Protein AF-A0A5A5TJ67-F1 (afdb_monomer_lite)

Radius of gyration: 20.49 Å; chains: 1; bounding box: 36×63×56 Å

pLDDT: mean 77.51, std 16.06, range [36.53, 93.38]

Sequence (126 aa):
MTSIAYSPVNIQASAQSAPVLPCWFGEIMLIIHHLHRQGVLAGIEEQVRFARQRFGHYDVIDFVAVLFGYAISGERTLEAFYERIAPWASPFMALFGRDRLPARSTLSRFLAALDQATVESRALCF

Organism: NCBI:txid2014874

Structure (mmCIF, N/CA/C/O backbone):
data_AF-A0A5A5TJ67-F1
#
_entry.id   AF-A0A5A5TJ67-F1
#
loop_
_atom_site.group_PDB
_atom_site.id
_atom_site.type_symbol
_atom_site.label_atom_id
_atom_site.label_alt_id
_atom_site.label_comp_id
_atom_site.label_asym_id
_atom_site.label_entity_id
_atom_site.label_seq_id
_atom_site.pdbx_PDB_ins_code
_atom_site.Cartn_x
_atom_site.Cartn_y
_atom_site.Cartn_z
_atom_site.occupancy
_atom_site.B_iso_or_equiv
_atom_site.auth_seq_id
_atom_site.auth_comp_id
_atom_site.auth_asym_id
_atom_site.auth_atom_id
_atom_site.pdbx_PDB_model_num
ATOM 1 N N . MET A 1 1 ? 19.572 -49.072 -29.305 1.00 36.53 1 MET A N 1
ATOM 2 C CA . MET A 1 1 ? 20.048 -47.675 -29.398 1.00 36.53 1 MET A CA 1
ATOM 3 C C . MET A 1 1 ? 18.907 -46.770 -28.956 1.00 36.53 1 MET A C 1
ATOM 5 O O . MET A 1 1 ? 17.926 -46.657 -29.676 1.00 36.53 1 MET A O 1
ATOM 9 N N . THR A 1 2 ? 18.957 -46.239 -27.736 1.00 43.00 2 THR A N 1
ATOM 10 C CA . THR A 1 2 ? 17.908 -45.381 -27.158 1.00 43.00 2 THR A CA 1
ATOM 11 C C . THR A 1 2 ? 18.175 -43.929 -27.540 1.00 43.00 2 THR A C 1
ATOM 13 O O . THR A 1 2 ? 19.092 -43.303 -27.015 1.00 43.00 2 THR A O 1
ATOM 16 N N . SER A 1 3 ? 17.400 -43.422 -28.498 1.00 54.22 3 SER A N 1
ATOM 17 C CA . SER A 1 3 ? 17.434 -42.024 -28.927 1.00 54.22 3 SER A CA 1
ATOM 18 C C . SER A 1 3 ? 16.870 -41.140 -27.816 1.00 54.22 3 SER A C 1
ATOM 20 O O . SER A 1 3 ? 15.696 -41.256 -27.468 1.00 54.22 3 SER A O 1
ATOM 22 N N . ILE A 1 4 ? 17.699 -40.262 -27.254 1.00 58.41 4 ILE A N 1
ATOM 23 C CA . ILE A 1 4 ? 17.251 -39.196 -26.356 1.00 58.41 4 ILE A CA 1
ATOM 24 C C . ILE A 1 4 ? 16.491 -38.199 -27.233 1.00 58.41 4 ILE A C 1
ATOM 26 O O . ILE A 1 4 ? 17.089 -37.509 -28.057 1.00 58.41 4 ILE A O 1
ATOM 30 N N . ALA A 1 5 ? 15.165 -38.172 -27.112 1.00 55.84 5 ALA A N 1
ATOM 31 C CA . ALA A 1 5 ? 14.336 -37.158 -27.745 1.00 55.84 5 ALA A CA 1
ATOM 32 C C . ALA A 1 5 ? 14.699 -35.794 -27.141 1.00 55.84 5 ALA A C 1
ATOM 34 O O . ALA A 1 5 ? 14.314 -35.469 -26.019 1.00 55.84 5 ALA A O 1
ATOM 35 N N . TYR A 1 6 ? 15.499 -35.021 -27.871 1.00 59.59 6 TYR A N 1
ATOM 36 C CA . TYR A 1 6 ? 15.802 -33.637 -27.543 1.00 59.59 6 TYR A CA 1
ATOM 37 C C . TYR A 1 6 ? 14.510 -32.841 -27.746 1.00 59.59 6 TYR A C 1
ATOM 39 O O . TYR A 1 6 ? 14.106 -32.601 -28.880 1.00 59.59 6 TYR A O 1
ATOM 47 N N . SER A 1 7 ? 13.816 -32.499 -26.661 1.00 68.19 7 SER A N 1
ATOM 48 C CA . SER A 1 7 ? 12.684 -31.575 -26.733 1.00 68.19 7 SER A CA 1
ATOM 49 C C . SER A 1 7 ? 13.256 -30.168 -26.933 1.00 68.19 7 SER A C 1
ATOM 51 O O . SER A 1 7 ? 13.966 -29.688 -26.044 1.00 68.19 7 SER A O 1
ATOM 53 N N . PRO A 1 8 ? 13.049 -29.512 -28.088 1.00 69.69 8 PRO A N 1
ATOM 54 C CA . PRO A 1 8 ? 13.594 -28.183 -28.306 1.00 69.69 8 PRO A CA 1
ATOM 55 C C . PRO A 1 8 ? 12.849 -27.187 -27.412 1.00 69.69 8 PRO A C 1
ATOM 57 O O . PRO A 1 8 ? 11.667 -26.911 -27.610 1.00 69.69 8 PRO A O 1
ATOM 60 N N . VAL A 1 9 ? 13.544 -26.641 -26.414 1.00 71.75 9 VAL A N 1
ATOM 61 C CA . VAL A 1 9 ? 13.032 -25.525 -25.612 1.00 71.75 9 VAL A CA 1
ATOM 62 C C . VAL A 1 9 ? 13.101 -24.268 -26.477 1.00 71.75 9 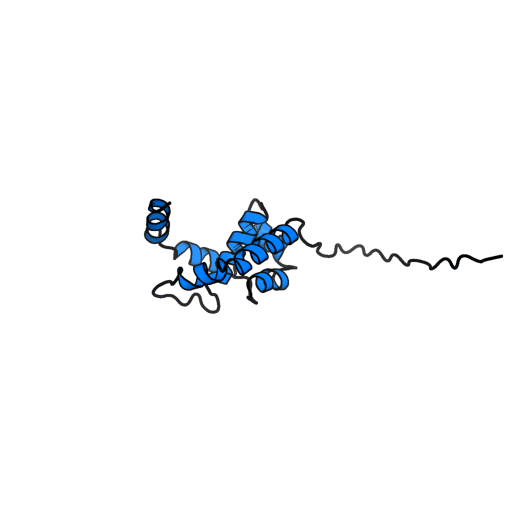VAL A C 1
ATOM 64 O O . VAL A 1 9 ? 14.186 -23.780 -26.789 1.00 71.75 9 VAL A O 1
ATOM 67 N N . ASN A 1 10 ? 11.944 -23.755 -26.891 1.00 67.69 10 ASN A N 1
ATOM 68 C CA . ASN A 1 10 ? 11.850 -22.491 -27.615 1.00 67.69 10 ASN A CA 1
ATOM 69 C C . ASN A 1 10 ? 11.878 -21.334 -26.605 1.00 67.69 10 ASN A C 1
ATOM 71 O O . ASN A 1 10 ? 10.906 -21.104 -25.886 1.00 67.69 10 ASN A O 1
ATOM 75 N N . ILE A 1 11 ? 13.018 -20.646 -26.518 1.00 68.25 11 ILE A N 1
ATOM 76 C CA . ILE A 1 11 ? 13.195 -19.460 -25.677 1.00 68.25 11 ILE A CA 1
ATOM 77 C C . ILE A 1 11 ? 12.959 -18.233 -26.557 1.00 68.25 11 ILE A C 1
ATOM 79 O O . ILE A 1 11 ? 13.815 -17.849 -27.352 1.00 68.25 11 ILE A O 1
ATOM 83 N N . GLN A 1 12 ? 11.794 -17.609 -26.403 1.00 65.38 12 GLN A N 1
ATOM 84 C CA . GLN A 1 12 ? 11.427 -16.393 -27.120 1.00 65.38 12 GLN A CA 1
ATOM 85 C C . GLN A 1 12 ? 11.670 -15.183 -26.206 1.00 65.38 12 GLN A C 1
ATOM 87 O O . GLN A 1 12 ? 10.935 -14.963 -25.246 1.00 65.38 12 GLN A O 1
ATOM 92 N N . ALA A 1 13 ? 12.728 -14.414 -26.473 1.00 69.62 13 ALA A N 1
ATOM 93 C CA . ALA A 1 13 ? 13.028 -13.176 -25.752 1.00 69.62 13 ALA A CA 1
ATOM 94 C C . ALA A 1 13 ? 12.442 -11.968 -26.504 1.00 69.62 13 ALA A C 1
ATOM 96 O O . ALA A 1 13 ? 12.649 -11.819 -27.708 1.00 69.62 13 ALA A O 1
ATOM 97 N N . SER A 1 14 ? 11.708 -11.105 -25.799 1.00 70.19 14 SER A N 1
ATOM 98 C CA . SER A 1 14 ? 11.213 -9.820 -26.311 1.00 70.19 14 SER A CA 1
ATOM 99 C C . SER A 1 14 ? 12.134 -8.687 -25.854 1.00 70.19 14 SER A C 1
ATOM 101 O O . SER A 1 14 ? 12.669 -8.735 -24.750 1.00 70.19 14 SER A O 1
ATOM 103 N N . ALA A 1 15 ? 12.294 -7.641 -26.671 1.00 69.69 15 ALA A N 1
ATOM 104 C CA . ALA A 1 15 ? 13.008 -6.421 -26.279 1.00 69.69 15 ALA A CA 1
ATOM 105 C C . ALA A 1 15 ? 12.245 -5.589 -25.225 1.00 69.69 15 ALA A C 1
ATOM 107 O O . ALA A 1 15 ? 12.795 -4.649 -24.655 1.00 69.69 15 ALA A O 1
ATOM 108 N N . GLN A 1 16 ? 10.972 -5.912 -24.974 1.00 66.62 16 GLN A N 1
ATOM 109 C CA . GLN A 1 16 ? 10.161 -5.251 -23.959 1.00 66.62 16 GLN A CA 1
ATOM 110 C C . GLN A 1 16 ? 10.412 -5.889 -22.593 1.00 66.62 16 GLN A C 1
ATOM 112 O O . GLN A 1 16 ? 10.131 -7.068 -22.382 1.00 66.62 16 GLN A O 1
ATOM 117 N N . SER A 1 17 ? 10.923 -5.087 -21.659 1.00 69.12 17 SER A N 1
ATOM 118 C CA . SER A 1 17 ? 11.060 -5.485 -20.260 1.00 69.12 17 SER A CA 1
ATOM 119 C C . SER A 1 17 ? 9.667 -5.686 -19.660 1.00 69.12 17 SER A C 1
ATOM 121 O O . SER A 1 17 ? 8.910 -4.726 -19.509 1.00 69.12 17 SER A O 1
ATOM 123 N N . ALA A 1 18 ? 9.300 -6.933 -19.362 1.00 74.12 18 ALA A N 1
ATOM 124 C CA . ALA A 1 18 ? 8.092 -7.211 -18.596 1.00 74.12 18 ALA A CA 1
ATOM 125 C C . ALA A 1 18 ? 8.280 -6.692 -17.160 1.00 74.12 18 ALA A C 1
ATOM 127 O O . ALA A 1 18 ? 9.390 -6.783 -16.625 1.00 74.12 18 ALA A O 1
ATOM 128 N N . PRO A 1 19 ? 7.231 -6.157 -16.511 1.00 77.69 19 PRO A N 1
ATOM 129 C CA . PRO A 1 19 ? 7.326 -5.790 -15.107 1.00 77.69 19 PRO A CA 1
ATOM 130 C C . PRO A 1 19 ? 7.712 -7.032 -14.299 1.00 77.69 19 PRO A C 1
ATOM 132 O O . PRO A 1 19 ? 7.030 -8.054 -14.341 1.00 77.69 19 PRO A O 1
ATOM 135 N N . VAL A 1 20 ? 8.837 -6.949 -13.592 1.00 83.75 20 VAL A N 1
ATOM 136 C CA . VAL A 1 20 ? 9.307 -7.998 -12.683 1.00 83.75 20 VAL A CA 1
ATOM 137 C C . VAL A 1 20 ? 8.694 -7.743 -11.311 1.00 83.75 20 VAL A C 1
ATOM 139 O O . VAL A 1 20 ? 8.511 -6.591 -10.908 1.00 83.75 20 VAL A O 1
ATOM 142 N N . LEU A 1 21 ? 8.351 -8.816 -10.599 1.00 84.94 21 LEU A N 1
ATOM 143 C CA . LEU A 1 21 ? 7.870 -8.700 -9.229 1.00 84.94 21 LEU A CA 1
ATOM 144 C C . LEU A 1 21 ? 8.980 -8.081 -8.360 1.00 84.94 21 LEU A C 1
ATOM 146 O O . LEU A 1 21 ? 10.111 -8.575 -8.404 1.00 84.94 21 LEU A O 1
ATOM 150 N N . PRO A 1 22 ? 8.702 -7.018 -7.582 1.00 87.38 22 PRO A N 1
ATOM 151 C CA . PRO A 1 22 ? 9.705 -6.432 -6.707 1.00 87.38 22 PRO A CA 1
ATOM 152 C C . PRO A 1 22 ? 10.267 -7.484 -5.749 1.00 87.38 22 PRO A C 1
ATOM 154 O O . PRO A 1 22 ? 9.517 -8.289 -5.198 1.00 87.38 22 PRO A O 1
ATOM 157 N N . CYS A 1 23 ? 11.580 -7.473 -5.518 1.00 88.88 23 CYS A N 1
ATOM 158 C CA . CYS A 1 23 ? 12.235 -8.461 -4.653 1.00 88.88 23 CYS A CA 1
ATOM 159 C C . CYS A 1 23 ? 11.689 -8.450 -3.213 1.00 88.88 23 CYS A C 1
ATOM 161 O O . CYS A 1 23 ? 11.620 -9.498 -2.579 1.00 88.88 23 CYS A O 1
ATOM 163 N N . TRP A 1 24 ? 11.235 -7.288 -2.735 1.00 89.38 24 TRP A N 1
ATOM 164 C CA . TRP A 1 24 ? 10.607 -7.106 -1.425 1.00 89.38 24 TRP A CA 1
ATOM 165 C C . TRP A 1 24 ? 9.154 -7.603 -1.354 1.00 89.38 24 TRP A C 1
ATOM 167 O O . TRP A 1 24 ? 8.590 -7.710 -0.268 1.00 89.38 24 TRP A O 1
ATOM 177 N N . PHE A 1 25 ? 8.507 -7.922 -2.481 1.00 90.12 25 PHE A N 1
ATOM 178 C CA . PHE A 1 25 ? 7.082 -8.277 -2.488 1.00 90.12 25 PHE A CA 1
ATOM 179 C C . PHE A 1 25 ? 6.801 -9.555 -1.688 1.00 90.12 25 PHE A C 1
ATOM 181 O O . PHE A 1 25 ? 5.819 -9.628 -0.953 1.00 90.12 25 PHE A O 1
ATOM 188 N N . GLY A 1 26 ? 7.689 -10.549 -1.784 1.00 89.81 26 GLY A N 1
ATOM 189 C CA . GLY A 1 26 ? 7.567 -11.790 -1.016 1.00 89.81 26 GLY A CA 1
ATOM 190 C C . GLY A 1 26 ? 7.684 -11.571 0.495 1.00 89.81 26 GLY A C 1
ATOM 191 O O . GLY A 1 26 ? 6.956 -12.194 1.266 1.00 89.81 26 GLY A O 1
ATOM 192 N N . GLU A 1 27 ? 8.546 -10.646 0.918 1.00 91.12 27 GLU A N 1
ATOM 193 C CA . GLU A 1 27 ? 8.698 -10.275 2.327 1.00 91.12 27 GLU A CA 1
ATOM 194 C C . GLU A 1 27 ? 7.418 -9.636 2.870 1.00 91.12 27 GLU A C 1
ATOM 196 O O . GLU A 1 27 ? 6.916 -10.045 3.919 1.00 91.12 27 GLU A O 1
ATOM 201 N N . ILE A 1 28 ? 6.817 -8.722 2.102 1.00 91.06 28 ILE A N 1
ATOM 202 C CA . ILE A 1 28 ? 5.512 -8.148 2.440 1.00 91.06 28 ILE A CA 1
ATOM 203 C C . ILE A 1 28 ? 4.464 -9.245 2.576 1.00 91.06 28 ILE A C 1
ATOM 205 O O . ILE A 1 28 ? 3.769 -9.286 3.586 1.00 91.06 28 ILE A O 1
ATOM 209 N N . MET A 1 29 ? 4.343 -10.146 1.597 1.00 91.56 29 MET A N 1
ATOM 210 C CA . MET A 1 29 ? 3.353 -11.225 1.664 1.00 91.56 29 MET A CA 1
ATOM 211 C C . MET A 1 29 ? 3.483 -12.040 2.952 1.00 91.56 29 MET A C 1
ATOM 213 O O . MET A 1 29 ? 2.475 -12.332 3.597 1.00 91.56 29 MET A O 1
ATOM 217 N N . LEU A 1 30 ? 4.712 -12.378 3.346 1.00 93.12 30 LEU A N 1
ATOM 218 C CA . LEU A 1 30 ? 4.974 -13.155 4.553 1.00 93.12 30 LEU A CA 1
ATOM 219 C C . LEU A 1 30 ? 4.591 -12.384 5.823 1.00 93.12 30 LEU A C 1
ATOM 221 O O . LEU A 1 30 ? 3.906 -12.936 6.689 1.00 93.12 30 LEU A O 1
ATOM 225 N N . ILE A 1 31 ? 4.981 -11.111 5.918 1.00 90.38 31 ILE A N 1
ATOM 226 C CA . ILE A 1 31 ? 4.664 -10.254 7.068 1.00 90.38 31 ILE A CA 1
ATOM 227 C C . ILE A 1 31 ? 3.153 -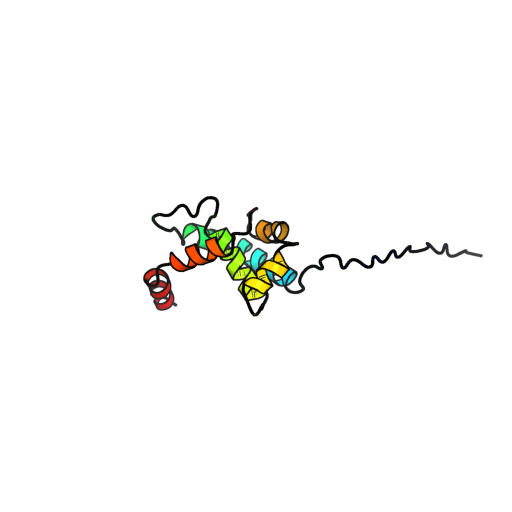10.036 7.174 1.00 90.38 31 ILE A C 1
ATOM 229 O O . ILE A 1 31 ? 2.574 -10.248 8.238 1.00 90.38 31 ILE A O 1
ATOM 233 N N . ILE A 1 32 ? 2.487 -9.676 6.077 1.00 90.25 32 ILE A N 1
ATOM 234 C CA . ILE A 1 32 ? 1.042 -9.421 6.068 1.00 90.25 32 ILE A CA 1
ATOM 235 C C . ILE A 1 32 ? 0.258 -10.688 6.392 1.00 90.25 32 ILE A C 1
ATOM 237 O O . ILE A 1 32 ? -0.661 -10.640 7.208 1.00 90.25 32 ILE A O 1
ATOM 241 N N . HIS A 1 33 ? 0.661 -11.840 5.853 1.00 90.44 33 HIS A N 1
ATOM 242 C CA . HIS A 1 33 ? 0.049 -13.115 6.215 1.00 90.44 33 HIS A CA 1
ATOM 243 C C . HIS A 1 33 ? 0.198 -13.419 7.715 1.00 90.44 33 HIS A C 1
ATOM 245 O O . HIS A 1 33 ? -0.753 -13.870 8.358 1.00 90.44 33 HIS A O 1
ATOM 251 N N . HIS A 1 34 ? 1.369 -13.143 8.293 1.00 91.25 34 HIS A N 1
ATOM 252 C CA . HIS A 1 34 ? 1.608 -13.323 9.723 1.00 91.25 34 HIS A CA 1
ATOM 253 C C . HIS A 1 34 ? 0.734 -12.393 10.581 1.00 91.25 34 HIS A C 1
ATOM 255 O O . HIS A 1 34 ? 0.052 -12.866 11.494 1.00 91.25 34 HIS A O 1
ATOM 261 N N . LEU A 1 35 ? 0.682 -11.100 10.245 1.00 87.75 35 LEU A N 1
ATOM 262 C CA . LEU A 1 35 ? -0.144 -10.101 10.937 1.00 87.75 35 LEU A CA 1
ATOM 263 C C . LEU A 1 35 ? -1.639 -10.411 10.826 1.00 87.75 35 LEU A C 1
ATOM 265 O O . LEU A 1 35 ? -2.383 -10.258 11.797 1.00 87.75 35 LEU A O 1
ATOM 269 N N . HIS A 1 36 ? -2.078 -10.896 9.663 1.00 87.88 36 HIS A N 1
ATOM 270 C CA . HIS A 1 36 ? -3.449 -11.341 9.454 1.00 87.88 36 HIS A CA 1
ATOM 271 C C . HIS A 1 36 ? -3.788 -12.532 10.362 1.00 87.88 36 HIS A C 1
ATOM 273 O O . HIS A 1 36 ? -4.819 -12.521 11.032 1.00 87.88 36 HIS A O 1
ATOM 279 N N . ARG A 1 37 ? -2.908 -13.541 10.459 1.00 89.75 37 ARG A N 1
ATOM 280 C CA . ARG A 1 37 ? -3.115 -14.703 11.349 1.00 89.75 37 ARG A CA 1
ATOM 281 C C . ARG A 1 37 ? -3.167 -14.339 12.832 1.00 89.75 37 ARG A C 1
ATOM 283 O O . ARG A 1 37 ? -3.826 -15.041 13.590 1.00 89.75 37 ARG A O 1
ATOM 290 N N . GLN A 1 38 ? -2.484 -13.274 13.238 1.00 89.88 38 GLN A N 1
ATOM 291 C CA . GLN A 1 38 ? -2.515 -12.764 14.611 1.00 89.88 38 GLN A CA 1
ATOM 292 C C . GLN A 1 38 ? -3.711 -11.842 14.892 1.00 89.88 38 GLN A C 1
ATOM 294 O O . GLN A 1 38 ? -3.876 -11.392 16.021 1.00 89.88 38 GLN A O 1
ATOM 299 N N . GLY A 1 39 ? -4.538 -11.541 13.884 1.00 84.75 39 GLY A N 1
ATOM 300 C CA . GLY A 1 39 ? -5.665 -10.619 14.024 1.00 84.75 39 GLY A CA 1
ATOM 301 C C . GLY A 1 39 ? -5.249 -9.153 14.169 1.00 84.75 39 GLY A C 1
ATOM 302 O O . GLY A 1 39 ? -6.089 -8.320 14.494 1.00 84.75 39 GLY A O 1
ATOM 303 N N . VAL A 1 40 ? -3.982 -8.809 13.907 1.00 85.94 40 VAL A N 1
ATOM 304 C CA . VAL A 1 40 ? -3.473 -7.435 14.055 1.00 85.94 40 VAL A CA 1
ATOM 305 C C . VAL A 1 40 ? -4.167 -6.494 13.077 1.00 85.94 40 VAL A C 1
ATOM 307 O O . VAL A 1 40 ? -4.566 -5.402 13.464 1.00 85.94 40 VAL A O 1
ATOM 310 N N . LEU A 1 41 ? -4.366 -6.924 11.826 1.00 81.56 41 LEU A N 1
ATOM 311 C CA . LEU A 1 41 ? -5.061 -6.111 10.823 1.00 81.56 41 LEU A CA 1
ATOM 312 C C . LEU A 1 41 ? -6.510 -5.823 11.243 1.00 81.56 41 LEU A C 1
ATOM 314 O O . LEU A 1 41 ? -6.926 -4.670 11.223 1.00 81.56 41 LEU A O 1
ATOM 318 N N . ALA A 1 42 ? -7.233 -6.838 11.727 1.00 79.62 42 ALA A N 1
ATOM 319 C CA . ALA A 1 42 ? -8.589 -6.668 12.249 1.00 79.62 42 ALA A CA 1
ATOM 320 C C . ALA A 1 42 ? -8.618 -5.757 13.490 1.00 79.62 42 ALA A C 1
ATOM 322 O O . ALA A 1 42 ? -9.474 -4.884 13.605 1.00 79.62 42 ALA A O 1
ATOM 323 N N . GLY A 1 43 ? -7.640 -5.900 14.391 1.00 80.12 43 GLY A N 1
ATOM 324 C CA . GLY A 1 43 ? -7.496 -5.030 15.557 1.00 80.12 43 GLY A CA 1
ATOM 325 C C . GLY A 1 43 ? -7.225 -3.571 15.181 1.00 80.12 43 GLY A C 1
ATOM 326 O O . GLY A 1 43 ? -7.774 -2.670 15.808 1.00 80.12 43 GLY A O 1
ATOM 327 N N . ILE A 1 44 ? -6.429 -3.315 14.139 1.00 76.88 44 ILE A N 1
ATOM 328 C CA . ILE A 1 44 ? -6.185 -1.958 13.629 1.00 76.88 44 ILE A CA 1
ATOM 329 C C . ILE A 1 44 ? -7.472 -1.364 13.054 1.00 76.88 44 ILE A C 1
ATOM 331 O O . ILE A 1 44 ? -7.808 -0.230 13.383 1.00 76.88 44 ILE A O 1
ATOM 335 N N . GLU A 1 45 ? -8.211 -2.120 12.244 1.00 74.25 45 GLU A N 1
ATOM 336 C CA . GLU A 1 45 ? -9.493 -1.681 11.678 1.00 74.25 45 GLU A CA 1
ATOM 337 C C . GLU A 1 45 ? -10.526 -1.366 12.773 1.00 74.25 45 GLU A C 1
ATOM 339 O O . GLU A 1 45 ? -11.240 -0.364 12.711 1.00 74.25 45 GLU A O 1
ATOM 344 N N . GLU A 1 46 ? -10.570 -2.178 13.830 1.00 72.69 46 GLU A N 1
ATOM 345 C CA . GLU A 1 46 ? -11.511 -1.989 14.930 1.00 72.69 46 GLU A CA 1
ATOM 346 C C . GLU A 1 46 ? -11.122 -0.842 15.872 1.00 72.69 46 GLU A C 1
ATOM 348 O O . GLU A 1 46 ? -11.999 -0.103 16.330 1.00 72.69 46 GLU A O 1
ATOM 353 N N . GLN A 1 47 ? -9.831 -0.686 16.172 1.00 67.81 47 GLN A N 1
ATOM 354 C CA . GLN A 1 47 ? -9.340 0.297 17.140 1.00 67.81 47 GLN A CA 1
ATOM 355 C C . GLN A 1 47 ? -9.077 1.673 16.531 1.00 67.81 47 GLN A C 1
ATOM 357 O O . GLN A 1 47 ? -9.170 2.678 17.239 1.00 67.81 47 GLN A O 1
ATOM 362 N N . VAL A 1 48 ? -8.729 1.747 15.246 1.00 65.56 48 VAL A N 1
ATOM 363 C CA . VAL A 1 48 ? -8.518 3.014 14.538 1.00 65.56 48 VAL A CA 1
ATOM 364 C C . VAL A 1 48 ? -9.851 3.450 13.930 1.00 65.56 48 VAL A C 1
ATOM 366 O O . VAL A 1 48 ? -10.027 3.552 12.721 1.00 65.56 48 VAL A O 1
ATOM 369 N N . ARG A 1 49 ? -10.835 3.710 14.796 1.00 57.50 49 ARG A N 1
ATOM 370 C CA . ARG A 1 49 ? -12.113 4.302 14.387 1.00 57.50 49 ARG A CA 1
ATOM 371 C C . ARG A 1 49 ? -12.015 5.816 14.464 1.00 57.50 49 ARG A C 1
ATOM 373 O O . ARG A 1 49 ? -12.088 6.404 15.539 1.00 57.50 49 ARG A O 1
ATOM 380 N N . PHE A 1 50 ? -11.893 6.463 13.310 1.00 57.38 50 PHE A N 1
ATOM 381 C CA . PHE A 1 50 ? -12.061 7.910 13.226 1.00 57.38 50 PHE A CA 1
ATOM 382 C C . PHE A 1 50 ? -13.520 8.262 13.529 1.00 57.38 50 PHE A C 1
ATOM 384 O O . PHE A 1 50 ? -14.434 7.803 12.844 1.00 57.38 50 PHE A O 1
ATOM 391 N N . ALA A 1 51 ? -13.748 9.104 14.541 1.00 50.12 51 ALA A N 1
ATOM 392 C CA . ALA A 1 51 ? -15.086 9.472 15.015 1.00 50.12 51 ALA A CA 1
ATOM 393 C C . ALA A 1 51 ? -15.980 10.106 13.928 1.00 50.12 51 ALA A C 1
ATOM 395 O O . ALA A 1 51 ? -17.205 10.124 14.052 1.00 50.12 51 ALA A O 1
ATOM 396 N N . ARG A 1 52 ? -15.386 10.640 12.855 1.00 47.25 52 ARG A N 1
ATOM 397 C CA . ARG A 1 52 ? -16.098 11.185 11.697 1.00 47.25 52 ARG A CA 1
ATOM 398 C C . ARG A 1 52 ? -15.100 11.520 10.590 1.00 47.25 52 ARG A C 1
ATOM 400 O O . ARG A 1 52 ? -14.494 12.578 10.646 1.00 47.25 52 ARG A O 1
ATOM 407 N N . GLN A 1 53 ? -14.976 10.688 9.558 1.00 47.25 53 GLN A N 1
ATOM 408 C CA . GLN A 1 53 ? -14.841 11.176 8.178 1.00 47.25 53 GLN A CA 1
ATOM 409 C C . GLN A 1 53 ? -14.834 10.019 7.183 1.00 47.25 53 GLN A C 1
ATOM 411 O O . GLN A 1 53 ? -13.973 9.149 7.197 1.00 47.25 53 GLN A O 1
ATOM 416 N N . ARG A 1 54 ? -15.799 10.055 6.263 1.00 51.62 54 ARG A N 1
ATOM 417 C CA . ARG A 1 54 ? -15.767 9.272 5.032 1.00 51.62 54 ARG A CA 1
ATOM 418 C C . ARG A 1 54 ? -14.534 9.705 4.232 1.00 51.62 54 ARG A C 1
ATOM 420 O O . ARG A 1 54 ? -14.607 10.710 3.524 1.00 51.62 54 ARG A O 1
ATOM 427 N N . PHE A 1 55 ? -13.443 8.938 4.251 1.00 55.03 55 PHE A N 1
ATOM 428 C CA . PHE A 1 55 ? -12.366 9.045 3.251 1.00 55.03 55 PHE A CA 1
ATOM 429 C C . PHE A 1 55 ? -12.816 8.498 1.876 1.00 55.03 55 PHE A C 1
ATOM 431 O O . PHE A 1 55 ? -12.052 7.894 1.127 1.00 55.03 55 PHE A O 1
ATOM 438 N N . GLY A 1 56 ? -14.080 8.732 1.506 1.00 63.94 56 GLY A N 1
ATOM 439 C CA . GLY A 1 56 ? -14.702 8.191 0.303 1.00 63.94 56 GLY A CA 1
ATOM 440 C C . GLY A 1 56 ? -14.909 6.678 0.387 1.00 63.94 56 GLY A C 1
ATOM 441 O O . GLY A 1 56 ? -15.537 6.195 1.321 1.00 63.94 56 GLY A O 1
ATOM 442 N N . HIS A 1 57 ? -14.405 5.965 -0.626 1.00 69.25 57 HIS A N 1
ATOM 443 C CA . HIS A 1 57 ? -14.465 4.502 -0.759 1.00 69.25 57 HIS A CA 1
ATOM 444 C C . HIS A 1 57 ? -13.294 3.784 -0.063 1.00 69.25 57 HIS A C 1
ATOM 446 O O . HIS A 1 57 ? -13.172 2.572 -0.210 1.00 69.25 57 HIS A O 1
ATOM 452 N N . TYR A 1 58 ? -12.416 4.527 0.620 1.00 77.44 58 TYR A N 1
ATOM 453 C CA . TYR A 1 58 ? -11.248 3.979 1.303 1.00 77.44 58 TYR A CA 1
ATOM 454 C C . TYR A 1 58 ? -11.493 3.869 2.805 1.00 77.44 58 TYR A C 1
ATOM 456 O O . TYR A 1 58 ? -12.124 4.740 3.410 1.00 77.44 58 TYR A O 1
ATOM 464 N N . ASP A 1 59 ? -10.953 2.808 3.378 1.00 80.81 59 ASP A N 1
ATOM 465 C CA . ASP A 1 59 ? -10.939 2.477 4.794 1.00 80.81 59 ASP A CA 1
ATOM 466 C C . ASP A 1 59 ? -9.503 2.546 5.326 1.00 80.81 59 ASP A C 1
ATOM 468 O O . ASP A 1 59 ? -8.538 2.632 4.560 1.00 80.81 59 ASP A O 1
ATOM 472 N N . VAL A 1 60 ? -9.339 2.508 6.645 1.00 81.50 60 VAL A N 1
ATOM 473 C CA . VAL A 1 60 ? -8.037 2.646 7.314 1.00 81.50 60 VAL A CA 1
ATOM 474 C C . VAL A 1 60 ? -7.035 1.611 6.808 1.00 81.50 60 VAL A C 1
ATOM 476 O O . VAL A 1 60 ? -5.868 1.937 6.582 1.00 81.50 60 VAL A O 1
ATOM 479 N N . ILE A 1 61 ? -7.507 0.391 6.544 1.00 85.81 61 ILE A N 1
ATOM 480 C CA . ILE A 1 61 ? -6.689 -0.700 6.013 1.00 85.81 61 ILE A CA 1
ATOM 481 C C . ILE A 1 61 ? -6.067 -0.365 4.653 1.00 85.81 61 ILE A C 1
ATOM 483 O O . ILE A 1 61 ? -4.931 -0.765 4.408 1.00 85.81 61 ILE A O 1
ATOM 487 N N . ASP A 1 62 ? -6.723 0.431 3.803 1.00 88.50 62 ASP A N 1
ATOM 488 C CA . ASP A 1 62 ? -6.140 0.835 2.515 1.00 88.50 62 ASP A CA 1
ATOM 489 C C . ASP A 1 62 ? -4.884 1.693 2.707 1.00 88.50 62 ASP A C 1
ATOM 491 O O . ASP A 1 62 ? -3.895 1.552 1.987 1.00 88.50 62 ASP A O 1
ATOM 495 N N . PHE A 1 63 ? -4.906 2.585 3.698 1.00 87.94 63 PHE A N 1
ATOM 496 C CA . PHE A 1 63 ? -3.772 3.456 4.002 1.00 87.94 63 PHE A CA 1
ATOM 497 C C . PHE A 1 63 ? -2.673 2.704 4.746 1.00 87.94 63 PHE A C 1
ATOM 499 O O . PHE A 1 63 ? -1.494 2.877 4.441 1.00 87.94 63 PHE A O 1
ATOM 506 N N . VAL A 1 64 ? -3.056 1.826 5.674 1.00 87.69 64 VAL A N 1
ATOM 507 C CA . VAL A 1 64 ? -2.134 0.933 6.386 1.00 87.69 64 VAL A CA 1
ATOM 508 C C . VAL A 1 64 ? -1.397 0.023 5.403 1.00 87.69 64 VAL A C 1
ATOM 510 O O . VAL A 1 64 ? -0.184 -0.132 5.528 1.00 87.69 64 VAL A O 1
ATOM 513 N N . ALA A 1 65 ? -2.082 -0.492 4.378 1.00 90.75 65 ALA A N 1
ATOM 514 C CA . ALA A 1 65 ? -1.460 -1.268 3.312 1.00 90.75 65 ALA A CA 1
ATOM 515 C C . ALA A 1 65 ? -0.332 -0.488 2.631 1.00 90.75 65 ALA A C 1
ATOM 517 O O . ALA A 1 65 ? 0.795 -0.974 2.546 1.00 90.75 65 ALA A O 1
ATOM 518 N N . VAL A 1 66 ? -0.595 0.755 2.220 1.00 91.75 66 VAL A N 1
ATOM 519 C CA . VAL A 1 66 ? 0.425 1.610 1.596 1.00 91.75 66 VAL A CA 1
ATOM 520 C C . VAL A 1 66 ? 1.587 1.912 2.540 1.00 91.75 66 VAL A C 1
ATOM 522 O O . VAL A 1 66 ? 2.735 1.887 2.102 1.00 91.75 66 VAL A O 1
ATOM 525 N N . LEU A 1 67 ? 1.320 2.171 3.822 1.00 90.25 67 LEU A N 1
ATOM 526 C CA . LEU A 1 67 ? 2.367 2.463 4.804 1.00 90.25 67 LEU A CA 1
ATOM 527 C C . LEU A 1 67 ? 3.268 1.251 5.063 1.00 90.25 67 LEU A C 1
ATOM 529 O O . LEU A 1 67 ? 4.488 1.403 5.048 1.00 90.25 67 LEU A O 1
ATOM 533 N N . PHE A 1 68 ? 2.697 0.054 5.229 1.00 90.00 68 PHE A N 1
ATOM 534 C CA . PHE A 1 68 ? 3.481 -1.180 5.340 1.00 90.00 68 PHE A CA 1
ATOM 535 C C . PHE A 1 68 ? 4.272 -1.454 4.068 1.00 90.00 68 PHE A C 1
ATOM 537 O O . PHE A 1 68 ? 5.462 -1.756 4.141 1.00 90.00 68 PHE A O 1
ATOM 544 N N . GLY A 1 69 ? 3.629 -1.309 2.907 1.00 91.25 69 GLY A N 1
ATOM 545 C CA . GLY A 1 69 ? 4.288 -1.493 1.623 1.00 91.25 69 GLY A CA 1
ATOM 546 C C . GLY A 1 69 ? 5.492 -0.579 1.465 1.00 91.25 69 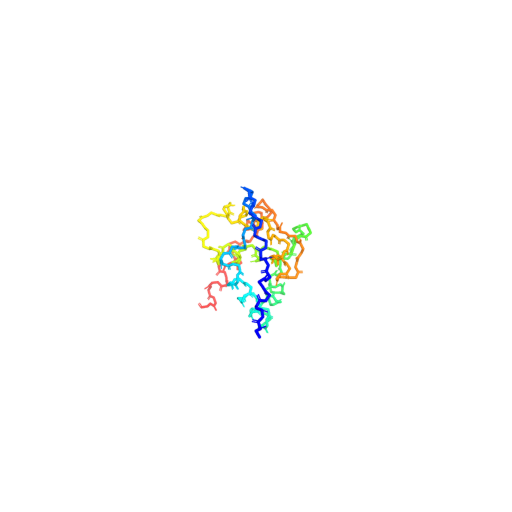GLY A C 1
ATOM 547 O O . GLY A 1 69 ? 6.582 -1.052 1.159 1.00 91.25 69 GLY A O 1
ATOM 548 N N . TYR A 1 70 ? 5.320 0.708 1.758 1.00 91.94 70 TYR A N 1
ATOM 549 C CA . TYR A 1 70 ? 6.398 1.685 1.710 1.00 91.94 70 TYR A CA 1
ATOM 550 C C . TYR A 1 70 ? 7.515 1.363 2.713 1.00 91.94 70 TYR A C 1
ATOM 552 O O . TYR A 1 70 ? 8.679 1.293 2.319 1.00 91.94 70 TYR A O 1
ATOM 560 N N . ALA A 1 71 ? 7.172 1.093 3.976 1.00 90.19 71 ALA A N 1
ATOM 561 C CA . ALA A 1 71 ? 8.147 0.814 5.028 1.00 90.19 71 ALA A CA 1
ATOM 562 C C . ALA A 1 71 ? 9.006 -0.428 4.736 1.00 90.19 71 ALA A C 1
ATOM 564 O O . ALA A 1 71 ? 10.218 -0.388 4.933 1.00 90.19 71 ALA A O 1
ATOM 565 N N . ILE A 1 72 ? 8.396 -1.506 4.234 1.00 89.38 72 ILE A N 1
ATOM 566 C CA . ILE A 1 72 ? 9.094 -2.767 3.931 1.00 89.38 72 ILE A CA 1
ATOM 567 C C . ILE A 1 72 ? 9.852 -2.671 2.603 1.00 89.38 72 ILE A C 1
ATOM 569 O O . ILE A 1 72 ? 10.939 -3.223 2.468 1.00 89.38 72 ILE A O 1
ATOM 573 N N . SER A 1 73 ? 9.320 -1.937 1.620 1.00 89.19 73 SER A N 1
ATOM 574 C CA . SER A 1 73 ? 9.976 -1.784 0.315 1.00 89.19 73 SER A CA 1
ATOM 575 C C . SER A 1 73 ? 11.351 -1.111 0.389 1.00 89.19 73 SER A C 1
ATOM 577 O O . SER A 1 73 ? 12.174 -1.302 -0.506 1.00 89.19 73 SER A O 1
ATOM 579 N N . GLY A 1 74 ? 11.595 -0.305 1.430 1.00 88.69 74 GLY A N 1
ATOM 580 C CA . GLY A 1 74 ? 12.838 0.451 1.596 1.00 88.69 74 GLY A CA 1
ATOM 581 C C . GLY A 1 74 ? 13.056 1.529 0.527 1.00 88.69 74 GLY A C 1
ATOM 582 O O . GLY A 1 74 ? 14.173 2.030 0.375 1.00 88.69 74 GLY A O 1
ATOM 583 N N . GLU A 1 75 ? 12.020 1.884 -0.238 1.00 90.75 75 GLU A N 1
ATOM 584 C CA . GLU A 1 75 ? 12.119 2.912 -1.269 1.00 90.75 75 GLU A CA 1
ATOM 585 C C . GLU A 1 75 ? 12.394 4.282 -0.640 1.00 90.75 75 GLU A C 1
ATOM 587 O O . GLU A 1 75 ? 11.841 4.649 0.395 1.00 90.75 75 GLU A O 1
ATOM 592 N N . ARG A 1 76 ? 13.247 5.078 -1.291 1.00 88.00 76 ARG A N 1
ATOM 593 C CA . ARG A 1 76 ? 13.678 6.382 -0.753 1.00 88.00 76 ARG A CA 1
ATOM 594 C C . ARG A 1 76 ? 12.576 7.432 -0.758 1.00 88.00 76 ARG A C 1
ATOM 596 O O . ARG A 1 76 ? 12.659 8.415 -0.027 1.00 88.00 76 ARG A O 1
ATOM 603 N N . THR A 1 77 ? 11.598 7.265 -1.640 1.00 89.62 77 THR A N 1
ATOM 604 C CA . THR A 1 77 ? 10.472 8.177 -1.779 1.00 89.62 77 THR A CA 1
ATOM 605 C C . THR A 1 77 ? 9.194 7.380 -1.946 1.00 89.62 77 THR A C 1
ATOM 607 O O . THR A 1 77 ? 9.168 6.318 -2.573 1.00 89.62 77 THR A O 1
ATOM 610 N N . LEU A 1 78 ? 8.101 7.937 -1.425 1.00 88.25 78 LEU A N 1
ATOM 611 C CA . LEU A 1 78 ? 6.769 7.393 -1.655 1.00 88.25 78 LEU A CA 1
ATOM 612 C C . LEU A 1 78 ? 6.475 7.316 -3.161 1.00 88.25 78 LEU A C 1
ATOM 614 O O . LEU A 1 78 ? 5.816 6.397 -3.627 1.00 88.25 78 LEU A O 1
ATOM 618 N N . GLU A 1 79 ? 7.007 8.254 -3.943 1.00 90.25 79 GLU A N 1
ATOM 619 C CA . GLU A 1 79 ? 6.863 8.253 -5.391 1.00 90.25 79 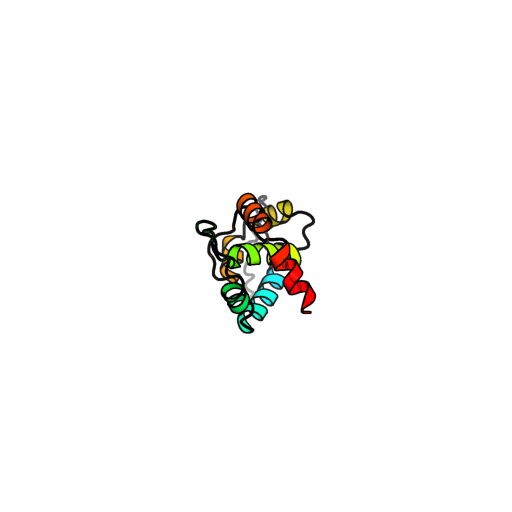GLU A CA 1
ATOM 620 C C . GLU A 1 79 ? 7.408 6.994 -6.062 1.00 90.25 79 GLU A C 1
ATOM 622 O O . GLU A 1 79 ? 6.651 6.322 -6.767 1.00 90.25 79 GLU A O 1
ATOM 627 N N . ALA A 1 80 ? 8.659 6.642 -5.761 1.00 90.81 80 ALA A N 1
ATOM 628 C CA . ALA A 1 80 ? 9.307 5.445 -6.287 1.00 90.81 80 ALA A CA 1
ATOM 629 C C . ALA A 1 80 ? 8.557 4.166 -5.883 1.00 90.81 80 ALA A C 1
ATOM 631 O O . ALA A 1 80 ? 8.417 3.241 -6.686 1.00 90.81 80 ALA A O 1
ATOM 632 N N . PHE A 1 81 ? 8.005 4.137 -4.667 1.00 92.06 81 PHE A N 1
ATOM 633 C CA . PHE A 1 81 ? 7.140 3.045 -4.230 1.00 92.06 81 PHE A CA 1
ATOM 634 C C . PHE A 1 81 ? 5.882 2.921 -5.097 1.00 92.06 81 PHE A C 1
ATOM 636 O O . PHE A 1 81 ? 5.596 1.835 -5.599 1.00 92.06 81 PHE A O 1
ATOM 643 N N . TYR A 1 82 ? 5.158 4.023 -5.329 1.00 91.81 82 TYR A N 1
ATOM 644 C CA . TYR A 1 82 ? 3.951 4.005 -6.165 1.00 91.81 82 TYR A CA 1
ATOM 645 C C . TYR A 1 82 ? 4.240 3.566 -7.606 1.00 91.81 82 TYR A C 1
ATOM 647 O O . TYR A 1 82 ? 3.433 2.850 -8.191 1.00 91.81 82 TYR A O 1
ATOM 655 N N . GLU A 1 83 ? 5.378 3.962 -8.176 1.00 91.81 83 GLU A N 1
ATOM 656 C CA . GLU A 1 83 ? 5.782 3.532 -9.521 1.00 91.81 83 GLU A CA 1
ATOM 657 C C . GLU A 1 83 ? 6.078 2.032 -9.577 1.00 91.81 83 GLU A C 1
ATOM 659 O O . GLU A 1 83 ? 5.607 1.337 -10.479 1.00 91.81 83 GLU A O 1
ATOM 664 N N . ARG A 1 84 ? 6.812 1.510 -8.588 1.00 90.00 84 ARG A N 1
ATOM 665 C CA . ARG A 1 84 ? 7.173 0.088 -8.526 1.00 90.00 84 ARG A CA 1
ATOM 666 C C . ARG A 1 84 ? 5.992 -0.820 -8.213 1.00 90.00 84 ARG A C 1
ATOM 668 O O . ARG A 1 84 ? 5.947 -1.942 -8.716 1.00 90.00 84 ARG A O 1
ATOM 675 N N . ILE A 1 85 ? 5.038 -0.353 -7.408 1.00 91.56 85 ILE A N 1
ATOM 676 C CA . ILE A 1 85 ? 3.843 -1.128 -7.072 1.00 91.56 85 ILE A CA 1
ATOM 677 C C . ILE A 1 85 ? 2.745 -1.010 -8.130 1.00 91.56 85 ILE A C 1
ATOM 679 O O . ILE A 1 85 ? 1.895 -1.889 -8.182 1.00 91.56 85 ILE A O 1
ATOM 683 N N . ALA A 1 86 ? 2.747 0.010 -8.998 1.00 91.19 86 ALA A N 1
ATOM 684 C CA . ALA A 1 86 ? 1.674 0.226 -9.974 1.00 91.19 86 ALA A CA 1
ATOM 685 C C . ALA A 1 86 ? 1.324 -1.020 -10.823 1.00 91.19 86 ALA A C 1
ATOM 687 O O . ALA A 1 86 ? 0.135 -1.331 -10.918 1.00 91.19 86 ALA A O 1
ATOM 688 N N . PRO A 1 87 ? 2.290 -1.798 -11.363 1.00 92.12 87 PRO A N 1
ATOM 689 C CA . PRO A 1 87 ? 1.980 -3.026 -12.106 1.00 92.12 87 PRO A CA 1
ATOM 690 C C . PRO A 1 87 ? 1.373 -4.140 -11.237 1.00 92.12 87 PRO A C 1
ATOM 692 O O . PRO A 1 87 ? 0.720 -5.046 -11.747 1.00 92.12 87 PRO A O 1
ATOM 695 N N . TRP A 1 88 ? 1.583 -4.068 -9.923 1.00 91.62 88 TRP A N 1
ATOM 696 C CA . TRP A 1 88 ? 1.245 -5.092 -8.934 1.00 91.62 88 TRP A CA 1
ATOM 697 C C . TRP A 1 88 ? 0.209 -4.611 -7.910 1.00 91.62 88 TRP A C 1
ATOM 699 O O . TRP A 1 88 ? -0.013 -5.277 -6.900 1.00 91.62 88 TRP A O 1
ATOM 709 N N . ALA A 1 89 ? -0.444 -3.472 -8.158 1.00 91.50 89 ALA A N 1
ATOM 710 C CA . ALA A 1 89 ? -1.302 -2.806 -7.183 1.00 91.50 89 ALA A CA 1
ATOM 711 C C . ALA A 1 89 ? -2.496 -3.674 -6.766 1.00 91.50 89 ALA A C 1
ATOM 713 O O . ALA A 1 89 ? -2.817 -3.750 -5.586 1.00 91.50 89 ALA A O 1
ATOM 714 N N . SER A 1 90 ? -3.130 -4.369 -7.715 1.00 92.00 90 SER A N 1
ATOM 715 C CA . SER A 1 90 ? -4.253 -5.263 -7.409 1.00 92.00 90 SER A CA 1
ATOM 716 C C . SER A 1 90 ? -3.814 -6.488 -6.585 1.00 92.00 90 SER A C 1
ATOM 718 O O . SER A 1 90 ? -4.364 -6.669 -5.498 1.00 92.00 90 SER A O 1
ATOM 720 N N . PRO A 1 91 ? -2.792 -7.272 -6.996 1.00 92.38 91 PRO A N 1
ATOM 721 C CA . PRO A 1 91 ? -2.256 -8.354 -6.166 1.00 92.38 91 PRO A CA 1
ATOM 722 C C . PRO A 1 91 ? -1.808 -7.899 -4.775 1.00 92.38 91 PRO A C 1
ATOM 724 O O . PRO A 1 91 ? -2.012 -8.612 -3.799 1.00 92.38 91 PRO A O 1
ATOM 727 N N . PHE A 1 92 ? -1.214 -6.710 -4.680 1.00 92.44 92 PHE A N 1
ATOM 728 C CA . PHE A 1 92 ? -0.777 -6.127 -3.418 1.00 92.44 92 PHE A CA 1
ATOM 729 C C . PHE A 1 92 ? -1.944 -5.810 -2.485 1.00 92.44 92 PHE A C 1
ATOM 731 O O . PHE A 1 92 ? -1.942 -6.243 -1.336 1.00 92.44 92 PHE A O 1
ATOM 738 N N . MET A 1 93 ? -2.955 -5.086 -2.973 1.00 93.38 93 MET A N 1
ATOM 739 C CA . MET A 1 93 ? -4.112 -4.715 -2.155 1.00 93.38 93 MET A CA 1
ATOM 740 C C . MET A 1 93 ? -4.921 -5.944 -1.727 1.00 93.38 93 MET A C 1
ATOM 742 O O . MET A 1 93 ? -5.434 -5.978 -0.606 1.00 93.38 93 MET A O 1
ATOM 746 N N . ALA A 1 94 ? -4.949 -6.994 -2.554 1.00 92.19 94 ALA A N 1
ATOM 747 C CA . ALA A 1 94 ? -5.606 -8.254 -2.221 1.00 92.19 94 ALA A CA 1
ATOM 748 C C . ALA A 1 94 ? -4.999 -8.939 -0.980 1.00 92.19 94 ALA A C 1
ATOM 750 O O . ALA A 1 94 ? -5.727 -9.617 -0.256 1.00 92.19 94 ALA A O 1
ATOM 751 N N . LEU A 1 95 ? -3.713 -8.712 -0.665 1.00 90.31 95 LEU A N 1
ATOM 752 C CA . LEU A 1 95 ? -3.088 -9.210 0.576 1.00 90.31 95 LEU A CA 1
ATOM 753 C C . LEU A 1 95 ? -3.759 -8.650 1.835 1.00 90.31 95 LEU A C 1
ATOM 755 O O . LEU A 1 95 ? -3.740 -9.285 2.885 1.00 90.31 95 LEU A O 1
ATOM 759 N N . PHE A 1 96 ? -4.357 -7.468 1.712 1.00 88.19 96 PHE A N 1
ATOM 760 C CA . PHE A 1 96 ? -5.074 -6.772 2.773 1.00 88.19 96 PHE A CA 1
ATOM 761 C C . PHE A 1 96 ? -6.598 -6.927 2.642 1.00 88.19 96 PHE A C 1
ATOM 763 O O . PHE A 1 96 ? -7.339 -6.285 3.380 1.00 88.19 96 PHE A O 1
ATOM 770 N N . GLY A 1 97 ? -7.080 -7.749 1.700 1.00 87.56 97 GLY A N 1
ATOM 771 C CA . GLY A 1 97 ? -8.510 -7.913 1.422 1.00 87.56 97 GLY A CA 1
ATOM 772 C C 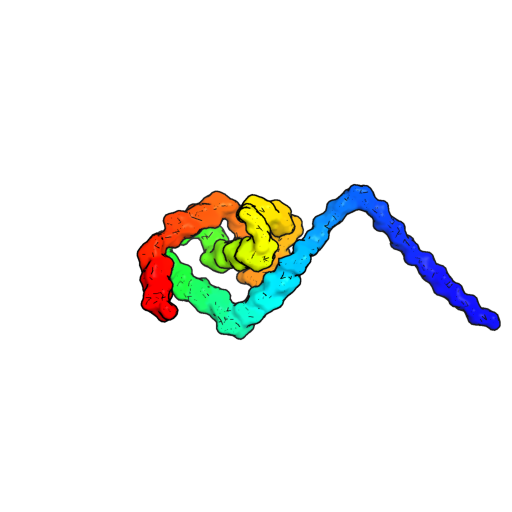. GLY A 1 97 ? -9.152 -6.693 0.753 1.00 87.56 97 GLY A C 1
ATOM 773 O O . GLY A 1 97 ? -10.342 -6.447 0.945 1.00 87.56 97 GLY A O 1
ATOM 774 N N . ARG A 1 98 ? -8.371 -5.897 0.011 1.00 90.25 98 ARG A N 1
ATOM 775 C CA . ARG A 1 98 ? -8.818 -4.652 -0.633 1.00 90.25 98 ARG A CA 1
ATOM 776 C C . ARG A 1 98 ? -8.577 -4.690 -2.141 1.00 90.25 98 ARG A C 1
ATOM 778 O O . ARG A 1 98 ? -7.679 -5.371 -2.621 1.00 90.25 98 ARG A O 1
ATOM 785 N N . ASP A 1 99 ? -9.328 -3.877 -2.882 1.00 86.75 9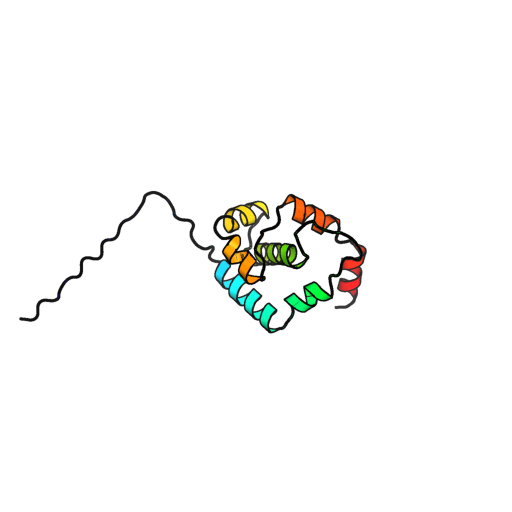9 ASP A N 1
ATOM 786 C CA . ASP A 1 99 ? -9.266 -3.859 -4.354 1.00 86.75 99 ASP A CA 1
ATOM 787 C C . ASP A 1 99 ? -8.589 -2.612 -4.935 1.00 86.75 99 ASP A C 1
ATOM 789 O O . ASP A 1 99 ? -8.288 -2.558 -6.129 1.00 86.75 99 ASP A O 1
ATOM 793 N N . ARG A 1 100 ? -8.395 -1.562 -4.126 1.00 87.44 100 ARG A N 1
ATOM 794 C CA . ARG A 1 100 ? -8.018 -0.232 -4.624 1.00 87.44 100 ARG A CA 1
ATOM 795 C C . ARG A 1 100 ? -6.846 0.344 -3.855 1.00 87.44 100 ARG A C 1
ATOM 797 O O . ARG A 1 100 ? -6.949 0.600 -2.663 1.00 87.44 100 ARG A O 1
ATOM 804 N N . LEU A 1 101 ? -5.767 0.637 -4.573 1.00 90.12 101 LEU A N 1
ATOM 805 C CA . LEU A 1 101 ? -4.642 1.381 -4.024 1.00 90.12 101 LEU A CA 1
ATOM 806 C C . LEU A 1 101 ? -5.053 2.856 -3.862 1.00 90.12 101 LEU A C 1
ATOM 808 O O . LEU A 1 101 ? -5.428 3.484 -4.859 1.00 90.12 101 LEU A O 1
ATOM 812 N N . PRO A 1 102 ? -5.005 3.433 -2.649 1.00 89.62 102 PRO A N 1
ATOM 813 C CA . PRO A 1 102 ? -5.344 4.833 -2.459 1.00 89.62 102 PRO A CA 1
ATOM 814 C C . PRO A 1 102 ? -4.350 5.728 -3.197 1.00 89.62 102 PRO A C 1
ATOM 816 O O . PRO A 1 102 ? -3.162 5.440 -3.274 1.00 89.62 102 PRO A O 1
ATOM 819 N N . ALA A 1 103 ? -4.829 6.843 -3.747 1.00 89.06 103 ALA A N 1
ATOM 820 C CA . ALA A 1 103 ? -3.953 7.802 -4.412 1.00 89.06 103 ALA A CA 1
ATOM 821 C C . ALA A 1 103 ? -3.080 8.553 -3.391 1.00 89.06 103 ALA A C 1
ATOM 823 O O . ALA A 1 103 ? -3.512 8.801 -2.261 1.00 89.06 103 ALA A O 1
ATOM 824 N N . ARG A 1 104 ? -1.904 9.039 -3.819 1.00 87.25 104 ARG A N 1
ATOM 825 C CA . ARG A 1 104 ? -0.985 9.833 -2.973 1.00 87.25 104 ARG A CA 1
ATOM 826 C C . ARG A 1 104 ? -1.675 11.010 -2.272 1.00 87.25 104 ARG A C 1
ATOM 828 O O . ARG A 1 104 ? -1.454 11.236 -1.088 1.00 87.25 104 ARG A O 1
ATOM 835 N N . SER A 1 105 ? -2.552 11.730 -2.973 1.00 86.06 105 SER A N 1
ATOM 836 C CA . SER A 1 105 ? -3.316 12.851 -2.401 1.00 86.06 105 SER A CA 1
ATOM 837 C C . SER A 1 105 ? -4.310 12.408 -1.323 1.00 86.06 105 SER A C 1
ATOM 839 O O . SER A 1 105 ? -4.559 13.139 -0.367 1.00 86.06 105 SER A O 1
ATOM 841 N N . THR A 1 106 ? -4.862 11.198 -1.446 1.00 85.56 106 THR A N 1
ATOM 842 C CA . THR A 1 106 ? -5.772 10.625 -0.446 1.00 85.56 106 THR A CA 1
ATOM 843 C C . THR A 1 106 ? -4.991 10.167 0.780 1.00 85.56 106 THR A C 1
ATOM 845 O O . THR A 1 106 ? -5.415 10.463 1.893 1.00 85.56 106 THR A O 1
ATOM 848 N N . LEU A 1 107 ? -3.821 9.546 0.587 1.00 87.31 107 LEU A N 1
ATOM 849 C CA . LEU A 1 107 ? -2.913 9.212 1.685 1.00 87.31 107 LEU A CA 1
ATOM 850 C C . LEU A 1 107 ? -2.447 10.468 2.430 1.00 87.31 107 LEU A C 1
ATOM 852 O O . LEU A 1 107 ? -2.497 10.501 3.650 1.00 87.31 107 LEU A O 1
ATOM 856 N N . SER A 1 108 ? -2.047 11.524 1.719 1.00 84.50 108 SER A N 1
ATOM 857 C CA . SER A 1 108 ? -1.633 12.783 2.352 1.00 84.50 108 SER A CA 1
ATOM 858 C C . SER A 1 108 ? -2.755 13.394 3.196 1.00 84.50 108 SER A C 1
ATOM 860 O O . SER A 1 108 ? -2.519 13.778 4.336 1.00 84.50 108 SER A O 1
ATOM 862 N N . ARG A 1 109 ? -3.991 13.414 2.683 1.00 82.25 109 ARG A N 1
ATOM 863 C CA . ARG A 1 109 ? -5.167 13.842 3.455 1.00 82.25 109 ARG A CA 1
ATOM 864 C C . ARG A 1 109 ? -5.434 12.959 4.672 1.00 82.25 109 ARG A C 1
ATOM 866 O O . ARG A 1 109 ? -5.826 13.483 5.704 1.00 82.25 109 ARG A O 1
ATOM 873 N N . PHE A 1 110 ? -5.264 11.646 4.538 1.00 81.12 110 PHE A N 1
ATOM 874 C CA . PHE A 1 110 ? -5.394 10.705 5.648 1.00 81.12 110 PHE A CA 1
ATOM 875 C C . PHE A 1 110 ? -4.355 10.994 6.736 1.00 81.12 110 PHE A C 1
ATOM 877 O O . PHE A 1 110 ? -4.717 11.148 7.897 1.00 81.12 110 PHE A O 1
ATOM 884 N N . LEU A 1 111 ? -3.088 11.169 6.353 1.00 79.94 111 LEU A N 1
ATOM 885 C CA . LEU A 1 111 ? -2.008 11.529 7.271 1.00 79.94 111 LEU A CA 1
ATOM 886 C C . LEU A 1 111 ? -2.233 12.895 7.930 1.00 79.94 111 LEU A C 1
ATOM 888 O O . LEU A 1 111 ? -1.970 13.041 9.113 1.00 79.94 111 LEU A O 1
ATOM 892 N N . ALA A 1 112 ? -2.761 13.877 7.199 1.00 79.56 112 ALA A N 1
ATOM 893 C CA . ALA A 1 112 ? -3.088 15.191 7.756 1.00 79.56 112 ALA A CA 1
ATOM 894 C C . ALA A 1 112 ? -4.284 15.163 8.726 1.00 79.56 112 ALA A C 1
ATOM 896 O O . ALA A 1 112 ? -4.425 16.056 9.554 1.00 79.56 112 ALA A O 1
ATOM 897 N N . ALA A 1 113 ? -5.163 14.168 8.599 1.00 75.12 113 ALA A N 1
ATOM 898 C CA . ALA A 1 113 ? -6.332 13.980 9.453 1.00 75.12 113 ALA A CA 1
ATOM 899 C C . ALA A 1 113 ? -6.064 13.052 10.652 1.00 75.12 113 ALA A C 1
ATOM 901 O O . ALA A 1 113 ? -6.884 12.993 11.570 1.00 75.12 113 ALA A O 1
ATOM 902 N N . LEU A 1 114 ? -4.933 12.337 10.661 1.00 70.88 114 LEU A N 1
ATOM 903 C CA . LEU A 1 114 ? -4.391 11.717 11.865 1.00 70.88 114 LEU A CA 1
ATOM 904 C C . LEU A 1 114 ? -3.943 12.841 12.805 1.00 70.88 114 LEU A C 1
ATOM 906 O O . LEU A 1 114 ? -2.845 13.371 12.681 1.00 70.88 114 LEU A O 1
ATOM 910 N N . ASP A 1 115 ? -4.831 13.242 13.712 1.00 61.16 115 ASP A N 1
ATOM 911 C CA . ASP A 1 115 ? -4.547 14.280 14.699 1.00 61.16 115 ASP A CA 1
ATOM 912 C C . ASP A 1 115 ? -3.318 13.900 15.546 1.00 61.16 115 ASP A C 1
ATOM 914 O O . ASP A 1 115 ? -3.243 12.792 16.093 1.00 61.16 115 ASP A O 1
ATOM 918 N N . GLN A 1 116 ? -2.370 14.834 15.665 1.00 52.00 116 GLN A N 1
ATOM 919 C CA . GLN A 1 116 ? -1.114 14.713 16.413 1.00 52.00 116 GLN A CA 1
ATOM 920 C C . GLN A 1 116 ? -1.365 14.192 17.844 1.00 52.00 116 GLN A C 1
ATOM 922 O O . GLN A 1 116 ? -0.649 13.316 18.332 1.00 52.00 116 GLN A O 1
ATOM 927 N N . ALA A 1 117 ? -2.460 14.633 18.475 1.00 49.12 117 ALA A N 1
ATOM 928 C CA . ALA A 1 117 ? -2.860 14.214 19.819 1.00 49.12 117 ALA A CA 1
ATOM 929 C C . ALA A 1 117 ? -3.226 12.715 19.929 1.00 49.12 117 ALA A C 1
ATOM 931 O O . ALA A 1 117 ? -3.048 12.095 20.983 1.00 49.12 117 ALA A O 1
ATOM 932 N N . THR A 1 118 ? -3.708 12.092 18.849 1.00 54.78 118 THR A N 1
ATOM 933 C CA . THR A 1 118 ? -4.086 10.663 18.841 1.00 54.78 118 THR A CA 1
ATOM 934 C C . THR A 1 118 ? -2.863 9.753 18.693 1.00 54.78 118 THR A C 1
ATOM 936 O O . THR A 1 118 ? -2.837 8.652 19.243 1.00 54.78 118 THR A O 1
ATOM 939 N N . VAL A 1 119 ? -1.829 10.212 17.981 1.00 53.00 119 VAL A N 1
ATOM 940 C CA . VAL A 1 119 ? -0.566 9.471 17.821 1.00 53.00 119 VAL A CA 1
ATOM 941 C C . VAL A 1 119 ? 0.290 9.580 19.089 1.00 53.00 119 VAL A C 1
ATOM 943 O O . VAL A 1 119 ? 0.799 8.570 19.576 1.00 53.00 119 VAL A O 1
ATOM 946 N N . GLU A 1 120 ? 0.390 10.776 19.679 1.00 46.78 120 GLU A N 1
ATOM 947 C CA . GLU A 1 120 ? 1.196 11.020 20.886 1.00 46.78 120 GLU A CA 1
ATOM 948 C C . GLU A 1 120 ? 0.611 10.358 22.146 1.00 46.78 120 GLU A C 1
ATOM 950 O O . GLU A 1 120 ? 1.357 9.804 22.954 1.00 46.78 120 GLU A O 1
ATOM 955 N N . SER A 1 121 ? -0.719 10.309 22.292 1.00 44.41 121 SER A N 1
ATOM 956 C CA . SER A 1 121 ? -1.363 9.631 23.432 1.00 44.41 121 SER A CA 1
ATOM 957 C C . SER A 1 121 ? -1.149 8.111 23.458 1.00 44.41 121 SER A C 1
ATOM 959 O O . SER A 1 121 ? -1.226 7.511 24.527 1.00 44.41 121 SER A O 1
ATOM 961 N N . ARG A 1 122 ? -0.830 7.480 22.317 1.00 44.66 122 ARG A N 1
ATOM 962 C CA . ARG A 1 122 ? -0.482 6.047 22.244 1.00 44.66 122 ARG A CA 1
ATOM 963 C C . ARG A 1 122 ? 1.018 5.771 22.370 1.00 44.66 122 ARG A C 1
ATOM 965 O O . ARG A 1 122 ? 1.375 4.696 22.839 1.00 44.66 122 ARG A O 1
ATOM 972 N N . ALA A 1 123 ? 1.886 6.721 22.014 1.00 45.50 123 ALA A N 1
ATOM 973 C CA . ALA A 1 123 ? 3.335 6.603 22.224 1.00 45.50 123 ALA A CA 1
ATOM 974 C C . ALA A 1 123 ? 3.736 6.676 23.713 1.00 45.50 123 ALA A C 1
ATOM 976 O O . ALA A 1 123 ? 4.784 6.169 24.088 1.00 45.50 123 ALA A O 1
ATOM 977 N N . LEU A 1 124 ? 2.887 7.266 24.562 1.00 40.28 124 LEU A N 1
ATOM 978 C CA . LEU A 1 124 ? 3.058 7.339 26.021 1.00 40.28 124 LEU A CA 1
ATOM 979 C C . LEU A 1 124 ? 2.629 6.068 26.784 1.00 40.28 124 LEU A C 1
ATOM 981 O O . LEU A 1 124 ? 2.802 6.010 28.000 1.00 40.28 124 LEU A O 1
ATOM 985 N N . CYS A 1 125 ? 2.063 5.064 26.104 1.00 38.12 125 CYS A N 1
ATOM 986 C CA . CYS A 1 125 ? 1.598 3.811 26.719 1.00 38.12 125 CYS A CA 1
ATOM 987 C C . CYS A 1 125 ? 2.402 2.562 26.309 1.00 38.12 125 CYS A C 1
ATOM 989 O O . CYS A 1 125 ? 1.958 1.452 26.609 1.00 38.12 125 CYS A O 1
ATOM 991 N N . PHE A 1 126 ? 3.558 2.729 25.657 1.00 37.34 126 PHE A N 1
ATOM 992 C CA . PHE A 1 126 ? 4.549 1.667 25.447 1.00 37.34 126 PHE A CA 1
ATOM 993 C C . PHE A 1 126 ? 5.811 1.936 26.264 1.00 37.34 126 PHE A C 1
ATOM 995 O O . PHE A 1 126 ? 6.241 3.110 26.304 1.00 37.34 126 PHE A O 1
#

Foldseek 3Di:
DDDDPDDDDDDDDDPDDDQDQQPLLVVLLVVLVVCVVVCVLVVCQVVPDDPDDCLDPDGPLLLVLLVSQCVSSVDPDSVVSCVSCVVVVQVSVVSSVDRDRDDPVSSVVVVVPPDPVNVVVVVVVD

Secondary structure (DSSP, 8-state):
--------------SS-PPPPPTTHHHHHHHHHHHHHTTHHHHHHHH---SS---TT--HHHHHHHHHHHHHHT-SSHHHHHHHHGGGHHHHHHTTT-S-PPPHHHHHHHHHHS-HHHHHHHHTT-